Protein AF-A0A1W9THJ0-F1 (afdb_monomer_lite)

Structure (mmCIF, N/CA/C/O backbone):
data_AF-A0A1W9THJ0-F1
#
_entry.id   AF-A0A1W9THJ0-F1
#
loop_
_atom_site.group_PDB
_atom_site.id
_atom_site.type_symbol
_atom_site.label_atom_id
_atom_site.label_alt_id
_atom_site.label_comp_id
_atom_site.label_asym_id
_atom_site.label_entity_id
_atom_site.label_seq_id
_atom_site.pdbx_PDB_ins_code
_atom_site.Cartn_x
_atom_site.Cartn_y
_atom_site.Cartn_z
_atom_site.occupancy
_atom_site.B_iso_or_equiv
_atom_site.auth_seq_id
_atom_site.auth_comp_id
_atom_site.auth_asym_id
_atom_site.auth_atom_id
_atom_site.pdbx_PDB_model_num
ATOM 1 N N . MET A 1 1 ? -18.264 0.926 8.144 1.00 95.94 1 MET A N 1
ATOM 2 C CA . MET A 1 1 ? -18.264 0.077 6.914 1.00 95.94 1 MET A CA 1
ATOM 3 C C . MET A 1 1 ? -16.852 -0.425 6.649 1.00 95.94 1 MET A C 1
ATOM 5 O O . MET A 1 1 ? -15.929 0.247 7.092 1.00 95.94 1 MET A O 1
ATOM 9 N N . LYS A 1 2 ? -16.677 -1.548 5.936 1.00 97.81 2 LYS A N 1
ATOM 10 C CA . LYS A 1 2 ? -15.350 -2.032 5.515 1.00 97.81 2 LYS A CA 1
ATOM 11 C C . LYS A 1 2 ? -14.945 -1.415 4.175 1.00 97.81 2 LYS A C 1
ATOM 13 O O . LYS A 1 2 ? -15.758 -1.423 3.254 1.00 97.81 2 LYS A O 1
ATOM 18 N N . ILE A 1 3 ? -13.725 -0.890 4.066 1.00 98.06 3 ILE A N 1
ATOM 19 C CA . ILE A 1 3 ? -13.208 -0.221 2.860 1.00 98.06 3 ILE A CA 1
ATOM 20 C C . ILE A 1 3 ? -11.844 -0.812 2.494 1.00 98.06 3 ILE A C 1
ATOM 22 O O . ILE A 1 3 ? -10.949 -0.881 3.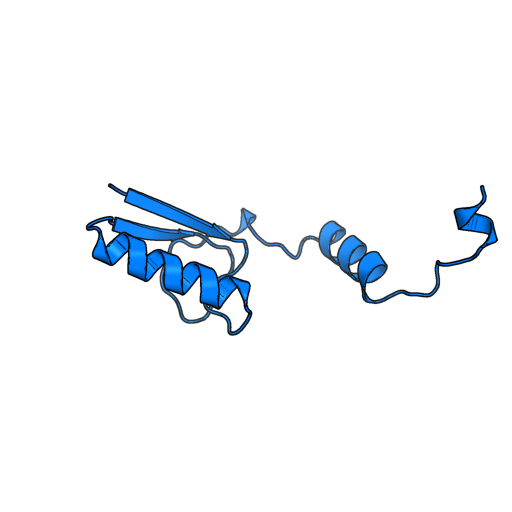331 1.00 98.06 3 ILE A O 1
ATOM 26 N N . GLY A 1 4 ? -11.670 -1.221 1.237 1.00 97.56 4 GLY A N 1
ATOM 27 C CA . GLY A 1 4 ? -10.386 -1.679 0.703 1.00 97.56 4 GLY A CA 1
ATOM 28 C C . GLY A 1 4 ? -9.700 -0.585 -0.111 1.00 97.56 4 GLY A C 1
ATOM 29 O O . GLY A 1 4 ? -10.256 -0.120 -1.103 1.00 97.56 4 GLY A O 1
ATOM 30 N N . LEU A 1 5 ? -8.489 -0.194 0.280 1.00 97.56 5 LEU A N 1
ATOM 31 C CA . LEU A 1 5 ? -7.628 0.695 -0.499 1.00 97.56 5 LEU A CA 1
ATOM 32 C C . LEU A 1 5 ? -6.674 -0.156 -1.340 1.00 97.56 5 LEU A C 1
ATOM 34 O O . LEU A 1 5 ? -5.707 -0.717 -0.823 1.00 97.56 5 LEU A O 1
ATOM 38 N N . LEU A 1 6 ? -6.989 -0.269 -2.631 1.00 96.25 6 LEU A N 1
ATOM 39 C CA . LEU A 1 6 ? -6.300 -1.135 -3.584 1.00 96.25 6 LEU A CA 1
ATOM 40 C C . LEU A 1 6 ? -5.227 -0.365 -4.363 1.00 96.25 6 LEU A C 1
ATOM 42 O O . LEU A 1 6 ? -5.527 0.633 -5.016 1.00 96.25 6 LEU A O 1
ATOM 46 N N . HIS A 1 7 ? -3.992 -0.855 -4.348 1.00 95.56 7 HIS A N 1
ATOM 47 C CA . HIS A 1 7 ? -2.916 -0.353 -5.205 1.00 95.56 7 HIS A CA 1
ATOM 48 C C . HIS A 1 7 ? -1.894 -1.464 -5.458 1.00 95.56 7 HIS A C 1
ATOM 50 O O . HIS A 1 7 ? -1.791 -2.380 -4.658 1.00 95.56 7 HIS A O 1
ATOM 56 N N . PHE A 1 8 ? -1.107 -1.418 -6.537 1.00 94.62 8 PHE A N 1
ATOM 57 C CA . PHE A 1 8 ? -0.116 -2.482 -6.777 1.00 94.62 8 PHE A CA 1
ATOM 58 C C . PHE A 1 8 ? 0.984 -2.511 -5.699 1.00 94.62 8 PHE A C 1
ATOM 60 O O . PHE A 1 8 ? 1.514 -3.572 -5.378 1.00 94.62 8 PHE A O 1
ATOM 67 N N . ARG A 1 9 ? 1.285 -1.358 -5.093 1.00 94.12 9 ARG A N 1
ATOM 68 C CA . ARG A 1 9 ? 2.271 -1.204 -4.016 1.00 94.12 9 ARG A CA 1
ATOM 69 C C . ARG A 1 9 ? 1.851 -0.142 -3.004 1.00 94.12 9 ARG A C 1
ATOM 71 O O . ARG A 1 9 ? 1.421 0.932 -3.400 1.00 94.12 9 ARG A O 1
ATOM 78 N N . VAL A 1 10 ? 2.018 -0.393 -1.717 1.00 96.50 10 VAL A N 1
ATOM 79 C CA . VAL A 1 10 ? 1.783 0.583 -0.642 1.00 96.50 10 VAL A CA 1
ATOM 80 C C . VAL A 1 10 ? 2.944 0.563 0.350 1.00 96.50 10 VAL A C 1
ATOM 82 O O . VAL A 1 10 ? 3.818 -0.293 0.268 1.00 96.50 10 VAL A O 1
ATOM 85 N N . GLY A 1 11 ? 2.952 1.511 1.288 1.00 93.12 11 GLY A N 1
ATOM 86 C CA . GLY A 1 11 ? 3.912 1.531 2.394 1.00 93.12 11 GLY A CA 1
ATOM 87 C C . GLY A 1 11 ? 5.335 1.949 2.029 1.00 93.12 11 GLY A C 1
ATOM 88 O O . GLY A 1 11 ? 6.245 1.758 2.837 1.00 93.12 11 GLY A O 1
ATOM 89 N N . GLU A 1 12 ? 5.508 2.548 0.853 1.00 93.44 12 GLU A N 1
ATOM 90 C CA . GLU A 1 12 ? 6.753 3.170 0.406 1.00 93.44 12 GLU A CA 1
ATOM 91 C C . GLU A 1 12 ? 6.772 4.682 0.682 1.00 93.44 12 GLU A C 1
ATOM 93 O O . GLU A 1 12 ? 5.818 5.269 1.201 1.00 93.44 12 GLU A O 1
ATOM 98 N N . THR A 1 13 ? 7.871 5.339 0.311 1.00 93.62 13 THR A N 1
ATOM 99 C CA . THR A 1 13 ? 8.058 6.794 0.444 1.00 93.62 13 THR A CA 1
ATOM 100 C C . THR A 1 13 ? 7.579 7.596 -0.770 1.00 93.62 13 THR A C 1
ATOM 102 O O . THR A 1 13 ? 7.735 8.816 -0.797 1.00 93.62 13 THR A O 1
ATOM 105 N N . ASP A 1 14 ? 6.978 6.943 -1.770 1.00 91.94 14 ASP A N 1
ATOM 106 C CA . ASP A 1 14 ? 6.432 7.627 -2.940 1.00 91.94 14 ASP A CA 1
ATOM 107 C C . ASP A 1 14 ? 5.150 8.418 -2.615 1.00 91.94 14 ASP A C 1
ATOM 109 O O . ASP A 1 14 ? 4.417 8.137 -1.661 1.00 91.94 14 ASP A O 1
ATOM 113 N N . GLY A 1 15 ? 4.864 9.431 -3.435 1.00 94.44 15 GLY A N 1
ATOM 114 C CA . GLY A 1 15 ? 3.746 10.343 -3.197 1.00 94.44 15 GLY A CA 1
ATOM 115 C C . GLY A 1 15 ? 2.368 9.669 -3.175 1.00 94.44 15 GLY A C 1
ATOM 116 O O . GLY A 1 15 ? 1.469 10.169 -2.496 1.00 94.44 15 GLY A O 1
ATOM 117 N N . VAL A 1 16 ? 2.181 8.546 -3.878 1.00 94.12 16 VAL A N 1
ATOM 118 C CA . VAL A 1 16 ? 0.907 7.811 -3.907 1.00 94.12 16 VAL A CA 1
ATOM 119 C C . VAL A 1 16 ? 0.747 6.994 -2.629 1.00 94.12 16 VAL A C 1
ATOM 121 O O . VAL A 1 16 ? -0.290 7.111 -1.973 1.00 94.12 16 VAL A O 1
ATOM 124 N N . SER A 1 17 ? 1.790 6.268 -2.214 1.00 94.56 17 SER A N 1
ATOM 125 C CA . SER A 1 17 ? 1.831 5.539 -0.939 1.00 94.56 17 SER A CA 1
ATOM 126 C C . SER A 1 17 ? 1.504 6.457 0.247 1.00 94.56 17 SER A C 1
ATOM 128 O O . SER A 1 17 ? 0.648 6.138 1.077 1.00 94.56 17 SER A O 1
ATOM 130 N N . LEU A 1 18 ? 2.095 7.656 0.283 1.00 96.00 18 LEU A N 1
ATOM 131 C CA . LEU A 1 18 ? 1.825 8.646 1.330 1.00 96.00 18 LEU A CA 1
ATOM 132 C C . LEU A 1 18 ? 0.387 9.188 1.291 1.00 96.00 18 LEU A C 1
ATOM 134 O O . LEU A 1 18 ? -0.226 9.385 2.343 1.00 96.00 18 LEU A O 1
ATOM 138 N N . LYS A 1 19 ? -0.176 9.439 0.102 1.00 96.62 19 LYS A N 1
ATOM 139 C CA . LYS A 1 19 ? -1.567 9.909 -0.045 1.00 96.62 19 LYS A CA 1
ATOM 140 C C . LYS A 1 19 ? -2.571 8.850 0.398 1.00 96.62 19 LYS A C 1
ATOM 142 O O . LYS A 1 19 ? -3.494 9.167 1.143 1.00 96.62 19 LYS A O 1
ATOM 147 N N . ILE A 1 20 ? -2.375 7.603 -0.019 1.00 96.50 20 ILE A N 1
ATOM 148 C CA . ILE A 1 20 ? -3.245 6.478 0.337 1.00 96.50 20 ILE A CA 1
ATOM 149 C C . ILE A 1 20 ? -3.232 6.240 1.856 1.00 96.50 20 ILE A C 1
ATOM 151 O O . ILE A 1 20 ? -4.289 6.044 2.456 1.00 96.50 20 ILE A O 1
ATOM 155 N N . LYS A 1 21 ? -2.071 6.383 2.509 1.00 96.94 21 LYS A N 1
ATOM 156 C CA . LYS A 1 21 ? -1.967 6.357 3.975 1.00 96.94 21 LYS A CA 1
ATOM 157 C C . LYS A 1 21 ? -2.770 7.462 4.659 1.00 96.94 21 LYS A C 1
ATOM 159 O O . LYS A 1 21 ? -3.487 7.190 5.617 1.00 96.94 21 LYS A O 1
ATOM 164 N N . LYS A 1 22 ? -2.690 8.701 4.165 1.00 97.62 22 LYS A N 1
ATOM 165 C CA . LYS A 1 22 ? -3.487 9.817 4.707 1.00 97.62 22 LYS A CA 1
ATOM 166 C C . LYS A 1 22 ? -4.987 9.548 4.582 1.00 97.62 22 LYS A C 1
ATOM 168 O O . LYS A 1 22 ? -5.723 9.799 5.530 1.00 97.62 22 LYS A O 1
ATOM 173 N N . TRP A 1 23 ? -5.427 8.993 3.453 1.00 97.88 23 TRP A N 1
ATOM 174 C CA . TRP A 1 23 ? -6.828 8.620 3.256 1.00 97.88 23 TRP A CA 1
ATOM 175 C C . TRP A 1 23 ? -7.290 7.514 4.200 1.00 97.88 23 TRP A C 1
ATOM 177 O O . TRP A 1 23 ? -8.375 7.640 4.760 1.00 97.88 23 TRP A O 1
ATOM 187 N N . LYS A 1 24 ? -6.465 6.483 4.436 1.00 97.75 24 LYS A N 1
ATOM 188 C CA . LYS A 1 24 ? -6.755 5.454 5.447 1.00 97.75 24 LYS A CA 1
ATOM 189 C C . LYS A 1 24 ? -7.040 6.087 6.808 1.00 97.75 24 LYS A C 1
ATOM 191 O O . LYS A 1 24 ? -8.102 5.838 7.359 1.00 97.75 24 LYS A O 1
ATOM 196 N N . ILE A 1 25 ? -6.164 6.981 7.273 1.00 98.06 25 ILE A N 1
ATOM 197 C CA . ILE A 1 25 ? -6.322 7.675 8.563 1.00 98.06 25 ILE A CA 1
ATOM 198 C C . ILE A 1 25 ? -7.628 8.480 8.612 1.00 98.06 25 ILE A C 1
ATOM 200 O O . ILE A 1 25 ? -8.373 8.391 9.582 1.00 98.06 25 ILE A O 1
ATOM 204 N N . VAL A 1 26 ? -7.928 9.266 7.572 1.00 98.44 26 VAL A N 1
ATOM 205 C CA . VAL A 1 26 ? -9.158 10.079 7.528 1.00 98.44 26 VAL A CA 1
ATOM 206 C C . VAL A 1 26 ? -10.411 9.201 7.586 1.00 98.44 26 VAL A C 1
ATOM 208 O O . VAL A 1 26 ? -11.338 9.516 8.326 1.00 98.44 26 VAL A O 1
ATOM 211 N N . LEU A 1 27 ? -10.432 8.096 6.841 1.00 98.31 27 LEU A N 1
ATOM 212 C CA . LEU A 1 27 ? -11.565 7.169 6.801 1.00 98.31 27 LEU A CA 1
ATOM 213 C C . LEU A 1 27 ? -11.713 6.380 8.112 1.00 98.31 27 LEU A C 1
ATOM 215 O O . LEU A 1 27 ? -12.827 6.185 8.593 1.00 98.31 27 LEU A O 1
ATOM 219 N N . GLU A 1 28 ? -10.608 5.965 8.729 1.00 98.31 28 GLU A N 1
ATOM 220 C CA . GLU A 1 28 ? -10.621 5.317 10.046 1.00 98.31 28 GLU A CA 1
ATOM 221 C C . GLU A 1 28 ? -11.138 6.264 11.133 1.00 98.31 28 GLU A C 1
ATOM 223 O O . GLU A 1 28 ? -11.981 5.872 11.938 1.00 98.31 28 GLU A O 1
ATOM 228 N N . ASN A 1 29 ? -10.738 7.540 11.097 1.00 98.50 29 ASN A N 1
ATOM 229 C CA . ASN A 1 29 ? -11.250 8.571 12.005 1.00 98.50 29 ASN A CA 1
ATOM 230 C C . ASN A 1 29 ? -12.760 8.825 11.845 1.00 98.50 29 ASN A C 1
ATOM 232 O O . ASN A 1 29 ? -13.396 9.339 12.760 1.00 98.50 29 ASN A O 1
ATOM 236 N N . GLN A 1 30 ? -13.345 8.460 10.702 1.00 98.38 30 GLN A N 1
ATOM 237 C CA . GLN A 1 30 ? -14.790 8.503 10.459 1.00 98.38 30 GLN A CA 1
ATOM 238 C C . GLN A 1 30 ? -15.515 7.214 10.899 1.00 98.38 30 GLN A C 1
ATOM 240 O O . GLN A 1 30 ? -16.721 7.086 10.698 1.00 98.38 30 GLN A O 1
ATOM 245 N N . GLY A 1 31 ? -14.811 6.251 11.507 1.00 98.44 31 GLY A N 1
ATOM 246 C CA . GLY A 1 31 ? -15.382 4.992 11.997 1.00 98.44 31 GLY A CA 1
ATOM 247 C C . GLY A 1 31 ? -15.458 3.878 10.947 1.00 98.44 31 GLY A C 1
ATOM 248 O O . GLY A 1 31 ? -16.199 2.904 11.123 1.00 98.44 31 GLY A O 1
ATOM 249 N N . HIS A 1 32 ? -14.727 3.998 9.835 1.00 98.56 32 HIS A N 1
ATOM 250 C CA . HIS A 1 32 ? -14.608 2.923 8.851 1.00 98.56 32 HIS A CA 1
ATOM 251 C C . HIS A 1 32 ? -13.479 1.948 9.211 1.00 98.56 32 HIS A C 1
ATOM 253 O O . HIS A 1 32 ? -12.454 2.330 9.761 1.00 98.56 32 HIS A O 1
ATOM 259 N N . ASP A 1 33 ? -13.664 0.678 8.858 1.00 98.12 33 ASP A N 1
ATOM 260 C CA . ASP A 1 33 ? -12.648 -0.370 8.971 1.00 98.12 33 ASP A CA 1
ATOM 261 C C . ASP A 1 33 ? -11.916 -0.472 7.627 1.00 98.12 33 ASP A C 1
ATOM 263 O O . ASP A 1 33 ? -12.487 -0.938 6.636 1.00 98.12 33 ASP A O 1
ATOM 267 N N . VAL A 1 34 ? -10.694 0.052 7.553 1.00 98.31 34 VAL A N 1
ATOM 268 C CA . VAL A 1 34 ? -10.000 0.289 6.282 1.00 98.31 34 VAL A CA 1
ATOM 269 C C . VAL A 1 34 ? -8.805 -0.645 6.141 1.00 98.31 34 VAL A C 1
ATOM 271 O O . VAL A 1 34 ? -7.939 -0.692 7.005 1.00 98.31 34 VAL A O 1
ATOM 274 N N . HIS A 1 35 ? -8.687 -1.346 5.017 1.00 98.00 35 HIS A N 1
ATOM 275 C CA . HIS A 1 35 ? -7.611 -2.312 4.769 1.00 98.00 35 HIS A CA 1
ATOM 276 C C . HIS A 1 35 ? -6.826 -1.932 3.524 1.00 98.00 35 HIS A C 1
ATOM 278 O O . HIS A 1 35 ? -7.417 -1.583 2.503 1.00 98.00 35 HIS A O 1
ATOM 284 N N . PHE A 1 36 ? -5.499 -2.029 3.580 1.00 98.19 36 PHE A N 1
ATOM 285 C CA . PHE A 1 36 ? -4.703 -1.994 2.357 1.00 98.19 36 PHE A CA 1
ATOM 286 C C . PHE A 1 36 ? -4.796 -3.326 1.632 1.00 98.19 36 PHE A C 1
ATOM 288 O O . PHE A 1 36 ? -4.785 -4.383 2.262 1.00 98.19 36 PHE A O 1
ATOM 295 N N . ILE A 1 37 ? -4.856 -3.267 0.306 1.00 97.88 37 ILE A N 1
ATOM 296 C CA . ILE A 1 37 ? -4.792 -4.433 -0.565 1.00 97.88 37 ILE A CA 1
ATOM 297 C C . ILE A 1 37 ? -3.751 -4.133 -1.641 1.00 97.88 37 ILE A C 1
ATOM 299 O O . ILE A 1 37 ? -3.926 -3.198 -2.422 1.00 97.88 37 ILE A O 1
ATOM 303 N N . ALA A 1 38 ? -2.655 -4.888 -1.664 1.00 96.88 38 ALA A N 1
ATOM 304 C CA . ALA A 1 38 ? -1.564 -4.634 -2.602 1.00 96.88 38 ALA A CA 1
ATOM 305 C C . ALA A 1 38 ? -0.745 -5.877 -2.924 1.00 96.88 38 ALA A C 1
ATOM 307 O O . ALA A 1 38 ? -0.861 -6.891 -2.246 1.00 96.88 38 ALA A O 1
ATOM 308 N N . GLU A 1 39 ? 0.104 -5.816 -3.947 1.00 95.38 39 GLU A N 1
ATOM 309 C CA . GLU A 1 39 ? 1.133 -6.841 -4.113 1.00 95.38 39 GLU A CA 1
ATOM 310 C C . GLU A 1 39 ? 2.277 -6.593 -3.120 1.00 95.38 39 GLU A C 1
ATOM 312 O O . GLU A 1 39 ? 2.626 -7.479 -2.343 1.00 95.38 39 GLU A O 1
ATOM 317 N N . THR A 1 40 ? 2.813 -5.376 -3.068 1.00 94.69 40 THR A N 1
ATOM 318 C CA . THR A 1 40 ? 3.858 -5.006 -2.104 1.00 94.69 40 THR A CA 1
ATOM 319 C C . THR A 1 40 ? 3.277 -4.108 -1.016 1.00 94.69 40 THR A C 1
ATOM 321 O O . THR A 1 40 ? 2.637 -3.105 -1.321 1.00 94.69 40 THR A O 1
ATOM 324 N N . LEU A 1 41 ? 3.487 -4.466 0.254 1.00 95.12 41 LEU A N 1
ATOM 325 C CA . LEU A 1 41 ? 2.951 -3.734 1.411 1.00 95.12 41 LEU A CA 1
ATOM 326 C C . LEU A 1 41 ? 3.963 -2.778 2.070 1.00 95.12 41 LEU A C 1
ATOM 328 O O . LEU A 1 41 ? 3.572 -1.966 2.909 1.00 95.12 41 LEU A O 1
ATOM 332 N N . GLY A 1 42 ? 5.245 -2.851 1.697 1.00 93.19 42 GLY A N 1
ATOM 333 C CA . GLY A 1 42 ? 6.292 -1.996 2.255 1.00 93.19 42 GLY A CA 1
ATOM 334 C C . GLY A 1 42 ? 6.328 -2.071 3.785 1.00 93.19 42 GLY A C 1
ATOM 335 O O . GLY A 1 42 ? 6.478 -3.149 4.358 1.00 93.19 42 GLY A O 1
ATOM 336 N N . LYS A 1 43 ? 6.171 -0.916 4.447 1.00 93.00 43 LYS A N 1
ATOM 337 C CA . LYS A 1 43 ? 6.115 -0.782 5.918 1.00 93.00 43 LYS A CA 1
ATOM 338 C C . LYS A 1 43 ? 4.702 -0.861 6.516 1.00 93.00 43 LYS A C 1
ATOM 340 O O . LYS A 1 43 ? 4.541 -0.630 7.712 1.00 93.00 43 LYS A O 1
ATOM 345 N N . GLU A 1 44 ? 3.682 -1.106 5.702 1.00 94.44 44 GLU A N 1
ATOM 346 C CA . GLU A 1 44 ? 2.282 -1.126 6.130 1.00 94.44 44 GLU A CA 1
ATOM 347 C C . GLU A 1 44 ? 1.760 -2.562 6.257 1.00 94.44 44 GLU A C 1
ATOM 349 O O . GLU A 1 44 ? 2.297 -3.498 5.670 1.00 94.44 44 GLU A O 1
ATOM 354 N N . ASN A 1 45 ? 0.671 -2.736 7.005 1.00 94.38 45 ASN A N 1
ATOM 355 C CA . ASN A 1 45 ? -0.036 -4.014 7.101 1.00 94.38 45 ASN A CA 1
ATOM 356 C C . ASN A 1 45 ? -1.256 -4.025 6.172 1.00 94.38 45 ASN A C 1
ATOM 358 O O . ASN A 1 45 ? -1.917 -3.002 5.983 1.00 94.38 45 ASN A O 1
ATOM 362 N N . GLY A 1 46 ? -1.592 -5.190 5.620 1.00 95.44 46 GLY A N 1
ATOM 363 C CA . GLY A 1 46 ? -2.736 -5.335 4.727 1.00 95.44 46 GLY A CA 1
ATOM 364 C C . GLY A 1 46 ? -2.844 -6.721 4.104 1.00 95.44 46 GLY A C 1
ATOM 365 O O . GLY A 1 46 ? -2.189 -7.673 4.523 1.00 95.44 46 GLY A O 1
ATOM 366 N N . ILE A 1 47 ? -3.683 -6.820 3.081 1.00 97.62 47 ILE A N 1
ATOM 367 C CA . ILE A 1 47 ? -3.939 -8.043 2.327 1.00 97.62 47 ILE A CA 1
ATOM 368 C C . ILE A 1 47 ? -3.019 -8.061 1.108 1.00 97.62 47 ILE A C 1
ATOM 370 O O . ILE A 1 47 ? -3.091 -7.177 0.251 1.00 97.62 47 ILE A O 1
ATOM 374 N N . LYS A 1 48 ? -2.169 -9.088 1.013 1.00 96.62 48 LYS A N 1
ATOM 375 C CA . LYS A 1 48 ? -1.278 -9.269 -0.134 1.00 96.62 48 LYS A CA 1
ATO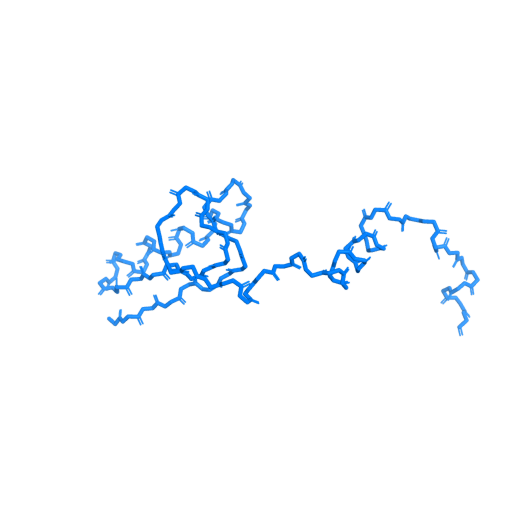M 376 C C . LYS A 1 48 ? -1.961 -10.065 -1.252 1.00 96.62 48 LYS A C 1
ATOM 378 O O . LYS A 1 48 ? -2.378 -11.198 -1.030 1.00 96.62 48 LYS A O 1
ATOM 383 N N . ILE A 1 49 ? -2.032 -9.503 -2.463 1.00 96.44 49 ILE A N 1
ATOM 384 C CA . ILE A 1 49 ? -2.528 -10.184 -3.673 1.00 96.44 49 ILE A CA 1
ATOM 385 C C . ILE A 1 49 ? -1.457 -10.124 -4.766 1.00 96.44 49 ILE A C 1
ATOM 387 O O . ILE A 1 49 ? -1.241 -9.085 -5.385 1.00 96.44 49 ILE A O 1
ATOM 391 N N . LEU A 1 50 ? -0.825 -11.268 -5.051 1.00 92.19 50 LEU A N 1
ATOM 392 C CA . LEU A 1 50 ? 0.266 -11.386 -6.033 1.00 92.19 50 LEU A CA 1
ATOM 393 C C . LEU A 1 50 ? -0.138 -10.964 -7.453 1.00 92.19 50 LEU A C 1
ATOM 395 O O . LEU A 1 50 ? 0.676 -10.433 -8.201 1.00 92.19 50 LEU A O 1
ATOM 399 N N . LEU A 1 51 ? -1.405 -11.158 -7.829 1.00 92.81 51 LEU A N 1
ATOM 400 C CA . LEU A 1 51 ? -1.894 -10.816 -9.168 1.00 92.81 51 LEU A CA 1
ATOM 401 C C . LEU A 1 51 ? -1.892 -9.301 -9.448 1.00 92.81 51 LEU A C 1
ATOM 403 O O . LEU A 1 51 ? -1.941 -8.905 -10.611 1.00 92.81 51 LEU A O 1
ATOM 407 N N . LEU A 1 52 ? -1.795 -8.467 -8.405 1.00 92.44 52 LEU A N 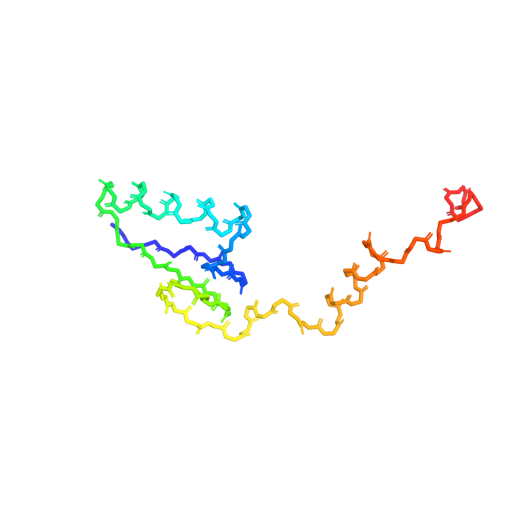1
ATOM 408 C CA . LEU A 1 52 ? -1.672 -7.013 -8.528 1.00 92.44 52 LEU A CA 1
ATOM 409 C C . LEU A 1 52 ? -0.255 -6.559 -8.903 1.00 92.44 52 LEU A C 1
ATOM 411 O O . LEU A 1 52 ? -0.049 -5.359 -9.062 1.00 92.44 52 LEU A O 1
ATOM 415 N N . ALA A 1 53 ? 0.712 -7.477 -9.041 1.00 90.00 53 ALA A N 1
ATOM 416 C CA . ALA A 1 53 ? 2.084 -7.150 -9.413 1.00 90.00 53 ALA A CA 1
ATOM 417 C C . ALA A 1 53 ? 2.128 -6.269 -10.669 1.00 90.00 53 ALA A C 1
ATOM 419 O O . ALA A 1 53 ? 1.649 -6.652 -11.741 1.00 90.00 53 ALA A O 1
ATOM 420 N N . TYR A 1 54 ? 2.758 -5.101 -10.544 1.00 86.06 54 TYR A N 1
ATOM 421 C CA . TYR A 1 54 ? 2.992 -4.216 -11.682 1.00 86.06 54 TYR A CA 1
ATOM 422 C C . TYR A 1 54 ? 4.067 -4.771 -12.623 1.00 86.06 54 TYR A C 1
ATOM 424 O O . TYR A 1 54 ? 3.994 -4.558 -13.830 1.00 86.06 54 TYR A O 1
ATOM 432 N N . GLU A 1 55 ? 5.033 -5.521 -12.094 1.00 81.38 55 GLU A N 1
ATOM 433 C CA . GLU A 1 55 ? 6.253 -5.969 -12.780 1.00 81.38 55 GLU A CA 1
ATOM 434 C C . GLU A 1 55 ? 6.035 -7.164 -13.721 1.00 81.38 55 GLU A C 1
ATOM 436 O O . G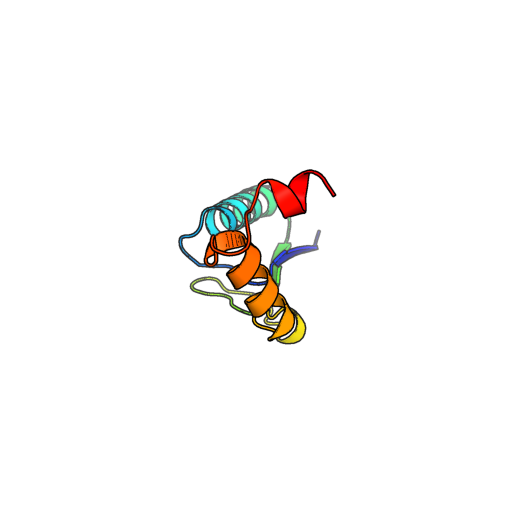LU A 1 55 ? 6.795 -8.128 -13.744 1.00 81.38 55 GLU A O 1
ATOM 441 N N . LYS A 1 56 ? 4.986 -7.112 -14.543 1.00 85.31 56 LYS A N 1
ATOM 442 C CA . LYS A 1 56 ? 4.859 -8.020 -15.685 1.00 85.31 56 LYS A CA 1
ATOM 443 C C . LYS A 1 56 ? 5.776 -7.546 -16.817 1.00 85.31 56 LYS A C 1
ATOM 445 O O . LYS A 1 56 ? 5.844 -6.334 -17.036 1.00 85.31 56 LYS A O 1
ATOM 450 N N . PRO A 1 57 ? 6.399 -8.454 -17.597 1.00 86.12 57 PRO A N 1
ATOM 451 C CA . PRO A 1 57 ? 7.331 -8.083 -18.668 1.00 86.12 57 PRO A CA 1
ATOM 452 C C . PRO A 1 57 ? 6.796 -6.990 -19.604 1.00 86.12 57 PRO A C 1
ATOM 454 O O . PRO A 1 57 ? 7.478 -6.005 -19.861 1.00 86.12 57 PRO A O 1
ATOM 457 N N . ARG A 1 58 ? 5.520 -7.091 -20.003 1.00 86.62 58 ARG A N 1
ATOM 458 C CA . ARG A 1 58 ? 4.839 -6.092 -20.843 1.00 86.62 58 ARG A CA 1
ATOM 459 C C . ARG A 1 58 ? 4.780 -4.693 -20.215 1.00 86.62 58 ARG A C 1
ATOM 461 O O . ARG A 1 58 ? 4.950 -3.701 -20.910 1.00 86.62 58 ARG A O 1
ATOM 468 N N . ASN A 1 59 ? 4.520 -4.596 -18.913 1.00 88.56 59 ASN A N 1
ATOM 469 C CA . ASN A 1 59 ? 4.435 -3.304 -18.227 1.00 88.56 59 ASN A CA 1
ATOM 470 C C . ASN A 1 59 ? 5.819 -2.665 -18.081 1.00 88.56 59 ASN A C 1
ATOM 472 O O . ASN A 1 59 ? 5.943 -1.446 -18.170 1.00 88.56 59 ASN A O 1
ATOM 476 N N . LEU A 1 60 ? 6.851 -3.489 -17.873 1.00 87.44 60 LEU A N 1
ATOM 477 C CA . LEU A 1 60 ? 8.235 -3.026 -17.817 1.00 87.44 60 LEU A CA 1
ATOM 478 C C . LEU A 1 60 ? 8.688 -2.483 -19.177 1.00 87.44 60 LEU A C 1
ATOM 480 O O . LEU A 1 60 ? 9.276 -1.408 -19.207 1.00 87.44 60 LEU A O 1
ATOM 484 N N . GLU A 1 61 ? 8.336 -3.156 -20.277 1.00 88.69 61 GLU A N 1
ATOM 485 C CA . GLU A 1 61 ? 8.608 -2.675 -21.639 1.00 88.69 61 GLU A CA 1
ATOM 486 C C . GLU A 1 61 ? 7.942 -1.316 -21.903 1.00 88.69 61 GLU A C 1
ATOM 488 O O . GLU A 1 61 ? 8.606 -0.373 -22.330 1.00 88.69 61 GLU A O 1
ATOM 493 N N . ILE A 1 62 ? 6.647 -1.183 -21.581 1.00 87.06 62 ILE A N 1
ATOM 494 C CA . ILE A 1 62 ? 5.914 0.086 -21.723 1.00 87.06 62 ILE A CA 1
ATOM 495 C C . ILE A 1 62 ? 6.585 1.189 -20.900 1.00 87.06 62 ILE A C 1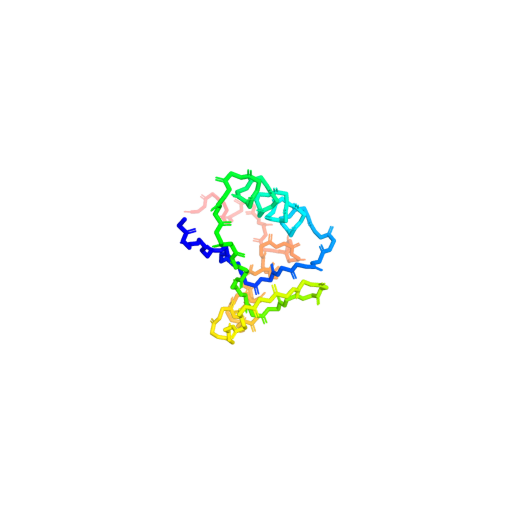
ATOM 497 O O . ILE A 1 62 ? 6.791 2.292 -21.399 1.00 87.06 62 ILE A O 1
ATOM 501 N N . ARG A 1 63 ? 6.945 0.905 -19.641 1.00 87.06 63 ARG A N 1
ATOM 502 C CA . ARG A 1 63 ? 7.606 1.883 -18.767 1.00 87.06 63 ARG A CA 1
ATOM 503 C C . ARG A 1 63 ? 8.964 2.307 -19.326 1.00 87.06 63 ARG A C 1
ATOM 505 O O . ARG A 1 63 ? 9.300 3.484 -19.257 1.00 87.06 63 ARG A O 1
ATOM 512 N N . GLN A 1 64 ? 9.742 1.362 -19.844 1.00 85.88 64 GLN A N 1
ATOM 513 C CA . GLN A 1 64 ? 11.058 1.637 -20.408 1.00 85.88 64 GLN A CA 1
ATOM 514 C C . GLN A 1 64 ? 10.944 2.535 -21.644 1.00 85.88 64 GLN A C 1
ATOM 516 O O . GLN A 1 64 ? 11.559 3.597 -21.669 1.00 85.88 64 GLN A O 1
ATOM 521 N N . LYS A 1 65 ? 10.080 2.183 -22.601 1.00 85.75 65 LYS A N 1
ATOM 522 C CA . LYS A 1 65 ? 9.830 3.001 -23.799 1.00 85.75 65 LYS A CA 1
ATOM 523 C C . LYS A 1 65 ? 9.287 4.391 -23.466 1.00 85.75 65 LYS A C 1
ATOM 525 O O . LYS A 1 65 ? 9.706 5.375 -24.052 1.00 85.75 65 LYS A O 1
ATOM 530 N N . ALA A 1 66 ? 8.377 4.494 -22.498 1.00 85.62 66 ALA A N 1
ATOM 531 C CA . ALA A 1 66 ? 7.740 5.768 -22.169 1.00 85.62 66 ALA A CA 1
ATOM 532 C C . ALA A 1 66 ? 8.636 6.742 -21.383 1.00 85.62 66 ALA A C 1
ATOM 534 O O . ALA A 1 66 ? 8.433 7.951 -21.471 1.00 85.62 66 ALA A O 1
ATOM 535 N N . PHE A 1 67 ? 9.575 6.243 -20.570 1.00 82.75 67 PHE A N 1
ATOM 536 C CA . PHE A 1 67 ? 10.283 7.078 -19.586 1.00 82.75 67 PHE A CA 1
ATOM 537 C C . PHE A 1 67 ? 11.808 6.957 -19.601 1.00 82.75 67 PHE A C 1
ATOM 539 O O . PHE A 1 67 ? 12.467 7.716 -18.892 1.00 82.75 67 PHE A O 1
ATOM 546 N N . GLN A 1 68 ? 12.377 5.993 -20.323 1.00 76.00 68 GLN A N 1
ATOM 547 C CA . GLN A 1 68 ? 13.818 5.711 -20.290 1.00 76.00 68 GLN A CA 1
ATOM 548 C C . GLN A 1 68 ? 14.452 5.718 -21.676 1.00 76.00 68 GLN A C 1
ATOM 550 O O . GLN A 1 68 ? 15.616 6.092 -21.788 1.00 76.00 68 GLN A O 1
ATOM 555 N N . ASP A 1 69 ? 13.703 5.345 -22.712 1.00 72.38 69 ASP A N 1
ATOM 556 C CA . ASP A 1 69 ? 14.200 5.333 -24.080 1.00 72.38 69 ASP A CA 1
ATOM 557 C C . ASP A 1 69 ? 13.672 6.544 -24.857 1.00 72.38 69 ASP A C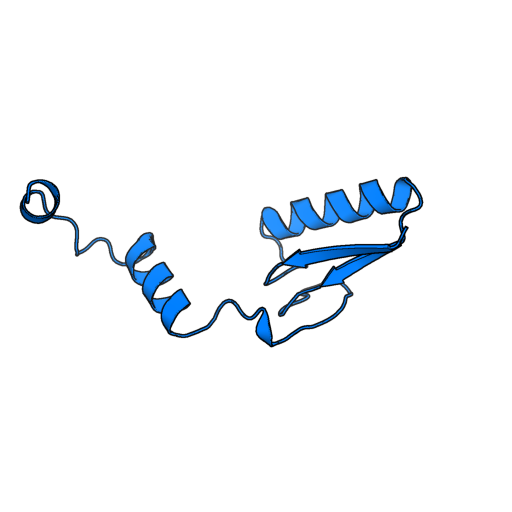 1
ATOM 559 O O . ASP A 1 69 ? 12.560 6.544 -25.374 1.00 72.38 69 ASP A O 1
ATOM 563 N N . SER A 1 70 ? 14.456 7.624 -24.908 1.00 61.66 70 SER A N 1
ATOM 564 C CA . SER A 1 70 ? 14.115 8.815 -25.699 1.00 61.66 70 SER A CA 1
ATOM 565 C C . SER A 1 70 ? 14.549 8.701 -27.165 1.00 61.66 70 SER A C 1
ATOM 567 O O . SER A 1 70 ? 14.539 9.702 -27.877 1.00 61.66 70 SER A O 1
ATOM 569 N N . THR A 1 71 ? 15.004 7.525 -27.610 1.00 62.06 71 THR A N 1
ATOM 570 C CA . THR A 1 71 ? 15.655 7.358 -28.920 1.00 62.06 71 THR A CA 1
ATOM 571 C C . THR A 1 71 ? 14.695 7.105 -30.085 1.00 62.06 71 THR A C 1
ATOM 573 O O . THR A 1 71 ? 15.123 7.185 -31.232 1.00 62.06 71 THR A O 1
ATOM 576 N N . GLU A 1 72 ? 13.399 6.888 -29.832 1.00 61.25 72 GLU A N 1
ATOM 577 C CA . GLU A 1 72 ? 12.391 6.669 -30.888 1.00 61.25 72 GLU A CA 1
ATOM 578 C C . GLU A 1 72 ? 11.687 7.956 -31.366 1.00 61.25 72 GLU A C 1
ATOM 580 O O . GLU A 1 72 ? 10.824 7.894 -32.240 1.00 61.25 72 GLU A O 1
ATOM 585 N N . TRP A 1 73 ? 12.023 9.136 -30.829 1.00 65.75 73 TRP A N 1
ATOM 586 C CA . TRP A 1 73 ? 11.401 10.384 -31.284 1.00 65.75 73 TRP A CA 1
ATOM 587 C C . TRP A 1 73 ? 12.126 10.966 -32.508 1.00 65.75 73 TRP A C 1
ATOM 589 O O . TRP A 1 73 ? 13.280 11.386 -32.410 1.00 65.75 73 TRP A O 1
ATOM 599 N N . SER A 1 74 ? 11.433 11.042 -33.649 1.00 64.38 74 SER A N 1
ATOM 600 C CA . SER A 1 74 ? 11.836 11.831 -34.820 1.00 64.38 74 SER A CA 1
ATOM 601 C C . SER A 1 74 ? 10.644 12.609 -35.391 1.00 64.38 74 SER A C 1
ATOM 603 O O . SER A 1 74 ? 9.496 12.164 -35.308 1.00 64.38 74 SER A O 1
ATOM 605 N N . GLU A 1 75 ? 10.906 13.771 -36.000 1.00 63.12 75 GLU A N 1
ATOM 606 C CA . GLU A 1 75 ? 9.879 14.560 -36.704 1.00 63.12 75 GLU A CA 1
ATOM 607 C C . GLU A 1 75 ? 9.213 13.777 -37.849 1.00 63.12 75 GLU A C 1
ATOM 609 O O . GLU A 1 75 ? 8.052 14.032 -38.165 1.00 63.12 75 GLU A O 1
ATOM 614 N N . GLU A 1 76 ? 9.910 12.805 -38.444 1.00 66.81 76 GLU A N 1
ATOM 615 C CA . GLU A 1 76 ? 9.364 11.943 -39.499 1.00 66.81 76 GLU A CA 1
ATOM 616 C C . GLU A 1 76 ? 8.284 10.985 -38.982 1.00 66.81 76 GLU A C 1
ATOM 618 O O . GLU A 1 76 ? 7.299 10.772 -39.680 1.00 66.81 76 GLU A O 1
ATOM 623 N N . ILE A 1 77 ? 8.422 10.450 -37.762 1.00 64.81 77 ILE A N 1
ATOM 624 C CA . ILE A 1 77 ? 7.422 9.551 -37.152 1.00 64.81 77 ILE A CA 1
ATOM 625 C C . ILE A 1 77 ? 6.191 10.334 -36.669 1.00 64.81 77 ILE A C 1
ATOM 627 O O . ILE A 1 77 ? 5.083 9.808 -36.653 1.00 64.81 77 ILE A O 1
ATOM 631 N N . TYR A 1 78 ? 6.362 11.593 -36.256 1.00 58.50 78 TYR A N 1
ATOM 632 C CA . TYR A 1 78 ? 5.258 12.419 -35.753 1.00 58.50 78 TYR A CA 1
ATOM 633 C C . TYR A 1 78 ? 4.370 12.998 -36.869 1.00 58.50 78 TYR A C 1
ATOM 635 O O . TYR A 1 78 ? 3.185 13.236 -36.644 1.00 58.50 78 TYR A O 1
ATOM 643 N N . ASN A 1 79 ? 4.935 13.231 -38.058 1.00 65.12 79 ASN A N 1
ATOM 644 C CA . ASN A 1 79 ? 4.229 13.821 -39.200 1.00 65.12 79 ASN A CA 1
ATOM 645 C C . ASN A 1 79 ? 3.717 12.787 -40.231 1.00 65.12 79 ASN A C 1
ATOM 647 O O . ASN A 1 79 ? 3.213 13.193 -41.280 1.00 65.12 79 ASN A O 1
ATOM 651 N N . SER A 1 80 ? 3.847 11.482 -39.954 1.00 51.91 80 SER A N 1
ATOM 652 C CA . SER A 1 80 ? 3.304 10.368 -40.757 1.00 51.91 80 SER A CA 1
ATOM 653 C C . SER A 1 80 ? 1.985 9.844 -40.198 1.00 51.91 80 SER A C 1
ATOM 655 O O . SER A 1 80 ? 1.059 9.594 -41.000 1.00 51.91 80 SER A O 1
#

Secondary structure (DSSP, 8-state):
-EEEEE-SB-SSSSHHHHHHHHHHHHHHHTT-EEEEEESB-TTS-EEE-GGG-S--HHHHHHHHHHHT--TT--HHHH--

Sequence (80 aa):
MKIGLLHFRVGETDGVSLKIKKWKIVLENQGHDVHFIAETLGKENGIKILLLAYEKPRNLEIRQKAFQDSTEWSEEIYNS

pLDDT: mean 89.06, std 11.97, range [51.91, 98.56]

Foldseek 3Di:
DEEEDEAQEEQDPDPVNVVSVVVQVVVVVVVYHYFYEHCYDHNHDHHHDVVSHCPDVVNVVVCCVVPPDPPPDDPVVVVD

Radius of gyration: 17.84 Å; chains: 1; bounding box: 34×26×53 Å